Protein AF-A0A3G2G5C5-F1 (afdb_monomer)

Secondary structure (DSSP, 8-state):
-EEEEEE-STT-EEEEEE---SS---GGGGGSPPEEEEE-HHHHHHHHHHHHHHHHHHHHHHHHHHHHHHHHHHHHHHHHHHHHHHHHHHHHHHHHHHHHHHHHHHHHHHHHHTT-HHHHHHHSPPGGG-GGGHHHHHHHHHHHHHHH-TTSS--

Foldseek 3Di:
DDWDKDQDPPQKIKIWAQDDDPLQPDPCLVVDGTDIDMDHPVVCVVCVCVVVVVVNVVSVVVSVVNRVVVVVVVVVVVVVVVVVVVVVVVVVVVVVLVVLQVVLQVQLVVCVVVVNLVSSLVSHDACVSPVVCNVVSVVSNVVSCCSPPVDPPDD

Solvent-accessible surface area (backbone atoms only — not comparable to full-atom values): 8668 Å² total; per-residue (Å²): 105,48,77,48,78,44,83,52,70,94,79,26,34,36,40,36,40,35,82,64,64,87,83,34,83,57,71,69,62,76,70,62,74,59,51,74,46,74,37,43,72,65,59,40,68,77,39,44,66,73,69,44,48,62,61,52,50,53,54,51,51,51,43,53,49,54,33,53,51,51,55,53,51,54,50,51,51,52,52,53,53,50,53,51,52,49,52,54,50,52,52,52,53,48,53,53,50,52,49,53,49,52,55,24,46,51,52,14,52,53,26,45,77,69,69,36,29,65,60,13,45,70,37,43,65,58,38,88,83,36,69,94,48,22,66,63,41,50,54,50,40,53,54,26,41,53,76,69,46,80,70,80,79,82,125

Sequence (155 aa):
MNIAIQKGTDNNWIVSVLLQNNGCADDAKNRIPPLNLRGTAEDLDNRFFENIAQPIQSASYLMVNMDAFMVQLEEAKKHSAMEKQNADKESKAKEEREKKYKDAMKKAEDFEKESKFKDAWSALPKASDYPEFSREILEKQEAYEKEFAPNLFTS

Mean predicted aligned error: 13.18 Å

Structure (mmCIF, N/CA/C/O backbone):
data_AF-A0A3G2G5C5-F1
#
_entry.id   AF-A0A3G2G5C5-F1
#
loop_
_atom_site.group_PDB
_atom_site.id
_atom_site.type_symbol
_atom_site.label_atom_id
_atom_site.label_alt_id
_atom_site.label_comp_id
_atom_site.label_asym_id
_atom_site.label_entity_id
_atom_site.label_seq_id
_atom_site.pdbx_PDB_ins_code
_atom_site.Cartn_x
_atom_site.Cartn_y
_atom_site.Cartn_z
_atom_site.occupancy
_atom_site.B_iso_or_equiv
_atom_site.auth_seq_id
_atom_site.auth_comp_id
_atom_site.auth_asym_id
_atom_site.auth_atom_id
_atom_site.pdbx_PDB_model_num
ATOM 1 N N . MET A 1 1 ? 9.661 -5.748 -26.697 1.00 85.12 1 MET A N 1
ATOM 2 C CA . MET A 1 1 ? 10.663 -4.815 -27.258 1.00 85.12 1 MET A CA 1
ATOM 3 C C . MET A 1 1 ? 10.453 -4.786 -28.752 1.00 85.12 1 MET A C 1
ATOM 5 O O . MET A 1 1 ? 10.399 -5.857 -29.343 1.00 85.12 1 MET A O 1
ATOM 9 N N . ASN A 1 2 ? 10.333 -3.598 -29.334 1.00 90.12 2 ASN A N 1
ATOM 10 C CA . ASN A 1 2 ? 10.126 -3.427 -30.767 1.00 90.12 2 ASN A CA 1
ATOM 11 C C . ASN A 1 2 ? 11.360 -2.766 -31.366 1.00 90.12 2 ASN A C 1
ATOM 13 O O . ASN A 1 2 ? 11.870 -1.799 -30.803 1.00 90.12 2 ASN A O 1
ATOM 17 N N . ILE A 1 3 ? 11.824 -3.287 -32.497 1.00 93.50 3 ILE A N 1
ATOM 18 C CA . ILE A 1 3 ? 12.971 -2.752 -33.225 1.00 93.50 3 ILE A CA 1
ATOM 19 C C . ILE A 1 3 ? 12.495 -2.374 -34.624 1.00 93.50 3 ILE A C 1
ATOM 21 O O . ILE A 1 3 ? 11.876 -3.188 -35.307 1.00 93.50 3 ILE A O 1
ATOM 25 N N . ALA A 1 4 ? 12.780 -1.145 -35.039 1.00 94.44 4 ALA A N 1
ATOM 26 C CA . ALA A 1 4 ? 12.537 -0.655 -36.388 1.00 94.44 4 ALA A CA 1
ATOM 27 C C . ALA A 1 4 ? 13.861 -0.219 -37.017 1.00 94.44 4 ALA A C 1
ATOM 29 O O . ALA A 1 4 ? 14.682 0.422 -36.365 1.00 94.44 4 ALA A O 1
ATOM 30 N N . ILE A 1 5 ? 14.061 -0.567 -38.286 1.00 94.00 5 ILE A N 1
ATOM 31 C CA . ILE A 1 5 ? 15.280 -0.254 -39.032 1.00 94.00 5 ILE A CA 1
ATOM 32 C C . ILE A 1 5 ? 14.889 0.564 -40.256 1.00 94.00 5 ILE A C 1
ATOM 34 O O . ILE A 1 5 ? 13.981 0.190 -40.999 1.00 94.00 5 ILE A O 1
ATOM 38 N N . GLN A 1 6 ? 15.567 1.687 -40.460 1.00 94.06 6 GLN A N 1
ATOM 39 C CA . GLN A 1 6 ? 15.314 2.602 -41.566 1.00 94.06 6 GLN A CA 1
ATOM 40 C C . GLN A 1 6 ? 16.626 2.985 -42.246 1.00 94.06 6 GLN A C 1
ATOM 42 O O . GLN A 1 6 ? 17.644 3.200 -41.588 1.00 94.06 6 GLN A O 1
ATOM 47 N N . LYS A 1 7 ? 16.598 3.095 -43.575 1.00 92.12 7 LYS A N 1
ATOM 48 C CA . LYS A 1 7 ? 17.732 3.612 -44.343 1.00 92.12 7 LYS A CA 1
ATOM 49 C C . LYS A 1 7 ? 17.764 5.138 -44.226 1.00 92.12 7 LYS A C 1
ATOM 51 O O . LYS A 1 7 ? 16.761 5.796 -44.493 1.00 92.12 7 LYS A O 1
ATOM 56 N N . GLY A 1 8 ? 18.901 5.681 -43.807 1.00 83.75 8 GLY A N 1
ATOM 57 C CA . GLY A 1 8 ? 19.168 7.115 -43.730 1.00 83.75 8 GLY A CA 1
ATOM 58 C C . GLY A 1 8 ? 19.815 7.668 -45.004 1.00 83.75 8 GLY A C 1
ATOM 59 O O . GLY A 1 8 ? 19.906 6.990 -46.030 1.00 83.75 8 GLY A O 1
ATOM 60 N N . THR A 1 9 ? 20.276 8.918 -44.935 1.00 84.88 9 THR A N 1
ATOM 61 C CA . THR A 1 9 ? 21.098 9.537 -45.985 1.00 84.88 9 THR A CA 1
ATOM 62 C C . THR A 1 9 ? 22.539 9.022 -45.918 1.00 84.88 9 THR A C 1
ATOM 64 O O . THR A 1 9 ? 22.959 8.459 -44.906 1.00 84.88 9 THR A O 1
ATOM 67 N N . ASP A 1 10 ? 23.295 9.186 -47.005 1.00 81.75 10 ASP A N 1
ATOM 68 C CA . ASP A 1 10 ? 24.747 8.939 -47.037 1.00 81.75 10 ASP A CA 1
ATOM 69 C C . ASP A 1 10 ? 25.165 7.525 -46.599 1.00 81.75 10 ASP A C 1
ATOM 71 O O . ASP A 1 10 ? 26.152 7.329 -45.898 1.00 81.75 10 ASP A O 1
ATOM 75 N N . ASN A 1 11 ? 24.392 6.520 -47.022 1.00 82.06 11 ASN A N 1
ATOM 76 C CA . ASN A 1 11 ? 24.640 5.102 -46.739 1.00 82.06 11 ASN A CA 1
ATOM 77 C C . ASN A 1 11 ? 24.592 4.709 -45.243 1.00 82.06 11 ASN A C 1
ATOM 79 O O . ASN A 1 11 ? 25.032 3.617 -44.883 1.00 82.06 11 ASN A O 1
ATOM 83 N N . ASN A 1 12 ? 24.015 5.559 -44.388 1.00 89.56 12 ASN A N 1
ATOM 84 C CA . ASN A 1 12 ? 23.777 5.263 -42.976 1.00 89.56 12 ASN A CA 1
ATOM 85 C C . ASN A 1 12 ? 22.429 4.577 -42.738 1.00 89.56 12 ASN A C 1
ATOM 87 O O . ASN A 1 12 ? 21.479 4.716 -43.510 1.00 89.56 12 ASN A O 1
ATOM 91 N N . TRP A 1 13 ? 22.332 3.886 -41.610 1.00 93.44 13 TRP A N 1
ATOM 92 C CA . TRP A 1 13 ? 21.118 3.255 -41.106 1.00 93.44 13 TRP A CA 1
ATOM 93 C C . TRP A 1 13 ? 20.716 3.866 -39.769 1.00 93.44 13 TRP A C 1
ATOM 95 O O . TRP A 1 13 ? 21.560 4.327 -39.001 1.00 93.44 13 TRP A O 1
ATOM 105 N N . ILE A 1 14 ? 19.414 3.869 -39.499 1.00 93.50 14 ILE A N 1
ATOM 106 C CA . ILE A 1 14 ? 18.820 4.268 -38.227 1.00 93.50 14 ILE A CA 1
ATOM 107 C C . ILE A 1 14 ? 18.138 3.035 -37.637 1.00 93.50 14 ILE A C 1
ATOM 109 O O . ILE A 1 14 ? 17.280 2.437 -38.288 1.00 93.50 14 ILE A O 1
ATOM 113 N N . VAL A 1 15 ? 18.509 2.665 -36.414 1.00 94.06 15 VAL A N 1
ATOM 114 C CA . VAL A 1 15 ? 17.887 1.570 -35.660 1.00 94.06 15 VAL A CA 1
ATOM 115 C C . VAL A 1 15 ? 17.194 2.155 -34.441 1.00 94.06 15 VAL A C 1
ATOM 117 O O . VAL A 1 15 ? 17.843 2.706 -33.555 1.00 94.06 15 VAL A O 1
ATOM 120 N N . SER A 1 16 ? 15.874 2.038 -34.397 1.00 93.62 16 SER A N 1
ATOM 121 C CA . SER A 1 16 ? 15.027 2.514 -33.308 1.00 93.62 16 SER A CA 1
ATOM 122 C C . SER A 1 16 ? 14.582 1.341 -32.445 1.00 93.62 16 SER A C 1
ATOM 124 O O . SER A 1 16 ? 13.914 0.433 -32.935 1.00 93.62 16 SER A O 1
ATOM 126 N N . VAL A 1 17 ? 14.911 1.367 -31.156 1.00 93.94 17 VAL A N 1
ATOM 127 C CA . VAL A 1 17 ? 14.531 0.348 -30.173 1.00 93.94 17 VAL A CA 1
ATOM 128 C C . VAL A 1 17 ? 13.551 0.951 -29.175 1.00 93.94 17 VAL A C 1
ATOM 130 O O . VAL A 1 17 ? 13.899 1.836 -28.397 1.00 93.94 17 VAL A O 1
ATOM 133 N N . LEU A 1 18 ? 12.314 0.463 -29.183 1.00 91.31 18 LEU A N 1
ATOM 134 C CA . LEU A 1 18 ? 11.273 0.851 -28.239 1.00 91.31 18 LEU A CA 1
ATOM 135 C C . LEU A 1 18 ? 11.046 -0.272 -27.225 1.00 91.31 18 LEU A C 1
ATOM 137 O O . LEU A 1 18 ? 10.622 -1.383 -27.573 1.00 91.31 18 LEU A O 1
ATOM 141 N N . LEU A 1 19 ? 11.300 0.018 -25.952 1.00 88.38 19 LEU A N 1
ATOM 142 C CA . LEU A 1 19 ? 10.955 -0.893 -24.870 1.00 88.38 19 LEU A CA 1
ATOM 143 C C . LEU A 1 19 ? 9.465 -0.753 -24.545 1.00 88.38 19 LEU A C 1
ATOM 145 O O . LEU A 1 19 ? 8.979 0.334 -24.260 1.00 88.38 19 LEU A O 1
ATOM 149 N N . GLN A 1 20 ? 8.749 -1.872 -24.580 1.00 82.44 20 GLN A N 1
ATOM 150 C CA . GLN A 1 20 ? 7.353 -1.955 -24.169 1.00 82.44 20 GLN A CA 1
ATOM 151 C C . GLN A 1 20 ? 7.271 -2.925 -22.998 1.00 82.44 20 GLN A C 1
ATOM 153 O O . GLN A 1 20 ? 7.653 -4.088 -23.145 1.00 82.44 20 GLN A O 1
ATOM 158 N N . ASN A 1 21 ? 6.791 -2.443 -21.853 1.00 79.31 21 ASN A N 1
ATOM 159 C CA . ASN A 1 21 ? 6.480 -3.270 -20.696 1.00 79.31 21 ASN A CA 1
ATOM 160 C C . ASN A 1 21 ? 4.965 -3.239 -20.459 1.00 79.31 21 ASN A C 1
ATOM 162 O O . ASN A 1 21 ? 4.404 -2.227 -20.033 1.00 79.31 21 ASN A O 1
ATOM 166 N N . ASN A 1 22 ? 4.298 -4.354 -20.758 1.00 75.38 22 ASN A N 1
ATOM 167 C CA . ASN A 1 22 ? 2.856 -4.499 -20.549 1.00 75.38 22 ASN A CA 1
ATOM 168 C C . ASN A 1 22 ? 2.497 -4.772 -19.081 1.00 75.38 22 ASN A C 1
ATOM 170 O O . ASN A 1 22 ? 1.334 -4.634 -18.728 1.00 75.38 22 ASN A O 1
ATOM 174 N N . GLY A 1 23 ? 3.478 -5.134 -18.248 1.00 70.88 23 GLY A N 1
ATOM 175 C CA . GLY A 1 23 ? 3.296 -5.353 -16.814 1.00 70.88 23 GLY A CA 1
ATOM 176 C C . GLY A 1 23 ? 3.271 -4.066 -15.993 1.00 70.88 23 GLY A C 1
ATOM 177 O O . GLY A 1 23 ? 2.674 -4.064 -14.935 1.00 70.88 23 GLY A O 1
ATOM 178 N N . CYS A 1 24 ? 3.855 -2.968 -16.487 1.00 79.00 24 CYS A N 1
ATOM 179 C CA . CYS A 1 24 ? 3.739 -1.664 -15.837 1.00 79.00 24 CYS A CA 1
ATOM 180 C C . CYS A 1 24 ? 2.384 -1.038 -16.182 1.00 79.00 24 CYS A C 1
ATOM 182 O O . CYS A 1 24 ? 2.140 -0.724 -17.351 1.00 79.00 24 CYS A O 1
ATOM 184 N N . ALA A 1 25 ? 1.506 -0.854 -15.199 1.00 75.94 25 ALA A N 1
ATOM 185 C CA . ALA A 1 25 ? 0.191 -0.243 -15.424 1.00 75.94 25 ALA A CA 1
ATOM 186 C C . ALA A 1 25 ? 0.241 1.289 -15.615 1.00 75.94 25 ALA A C 1
ATOM 188 O O . ALA A 1 25 ? -0.763 1.891 -15.984 1.00 75.94 25 ALA A O 1
ATOM 189 N N . ASP A 1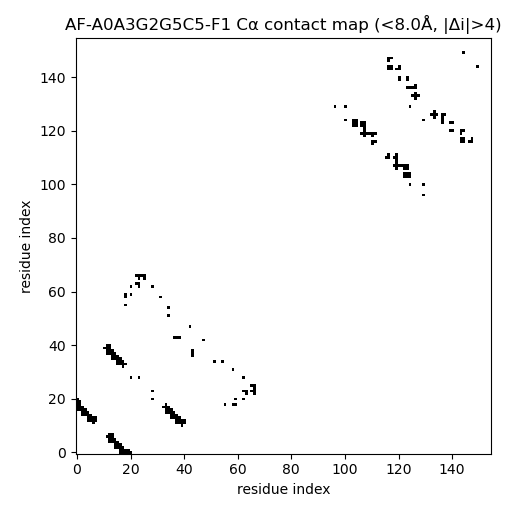 26 ? 1.396 1.920 -15.381 1.00 79.94 26 ASP A N 1
ATOM 190 C CA . ASP A 1 26 ? 1.556 3.375 -15.441 1.00 79.94 26 ASP A CA 1
ATOM 191 C C . ASP A 1 26 ? 1.732 3.887 -16.884 1.00 79.94 26 ASP A C 1
ATOM 193 O O . ASP A 1 26 ? 2.682 3.527 -17.587 1.00 79.94 26 ASP A O 1
ATOM 197 N N . ASP A 1 27 ? 0.843 4.785 -17.315 1.00 83.94 27 ASP A N 1
ATOM 198 C CA . ASP A 1 27 ? 0.867 5.421 -18.637 1.00 83.94 27 ASP A CA 1
ATOM 199 C C . ASP A 1 27 ? 2.090 6.317 -18.874 1.00 83.94 27 ASP A C 1
ATOM 201 O O . ASP A 1 27 ? 2.439 6.600 -20.026 1.00 83.94 27 ASP A O 1
ATOM 205 N N . ALA A 1 28 ? 2.796 6.739 -17.822 1.00 83.12 28 ALA A N 1
ATOM 206 C CA . ALA A 1 28 ? 4.056 7.464 -17.942 1.00 83.12 28 ALA A CA 1
ATOM 207 C C . ALA A 1 28 ? 5.126 6.647 -18.683 1.00 83.12 28 ALA A C 1
ATOM 209 O O . ALA A 1 28 ? 6.002 7.242 -19.316 1.00 83.12 28 ALA A O 1
ATOM 210 N N . LYS A 1 29 ? 5.013 5.308 -18.717 1.00 81.50 29 LYS A N 1
ATOM 211 C CA . LYS A 1 29 ? 5.871 4.441 -19.544 1.00 81.50 29 LYS A CA 1
ATOM 212 C C . LYS A 1 29 ? 5.843 4.828 -21.026 1.00 81.50 29 LYS A C 1
ATOM 214 O O . LYS A 1 29 ? 6.851 4.687 -21.712 1.00 81.50 29 LYS A O 1
ATOM 219 N N . ASN A 1 30 ? 4.724 5.380 -21.507 1.00 85.44 30 ASN A N 1
ATOM 220 C CA . ASN A 1 30 ? 4.551 5.814 -22.896 1.00 85.44 30 ASN A CA 1
ATOM 221 C C . ASN A 1 30 ? 5.325 7.104 -23.218 1.00 85.44 30 ASN A C 1
ATOM 223 O O . ASN A 1 30 ? 5.439 7.477 -24.383 1.00 85.44 30 ASN A O 1
ATOM 227 N N . ARG A 1 31 ? 5.861 7.797 -22.202 1.00 87.56 31 ARG A N 1
ATOM 228 C CA . ARG A 1 31 ? 6.723 8.975 -22.379 1.00 87.56 31 ARG A CA 1
ATOM 229 C C . ARG A 1 31 ? 8.193 8.612 -22.573 1.00 87.56 31 ARG A C 1
ATOM 231 O O . ARG A 1 31 ? 8.973 9.494 -22.921 1.00 87.56 31 ARG A O 1
ATOM 238 N N . ILE A 1 32 ? 8.579 7.356 -22.339 1.00 86.62 32 ILE A N 1
ATOM 239 C CA . ILE A 1 32 ? 9.953 6.899 -22.550 1.00 86.62 32 ILE A CA 1
ATOM 240 C C . ILE A 1 32 ? 10.192 6.826 -24.066 1.00 86.62 32 ILE A C 1
ATOM 242 O O . ILE A 1 32 ? 9.540 6.028 -24.745 1.00 86.62 32 ILE A O 1
ATOM 246 N N . PRO A 1 33 ? 11.082 7.666 -24.624 1.00 88.69 33 PRO A N 1
ATOM 247 C CA . PRO A 1 33 ? 11.307 7.697 -26.059 1.00 88.69 33 PRO A CA 1
ATOM 248 C C . PRO A 1 33 ? 12.043 6.431 -26.527 1.00 88.69 33 PRO A C 1
ATOM 250 O O . PRO A 1 33 ? 12.776 5.814 -25.749 1.00 88.69 33 PRO A O 1
ATOM 253 N N . PRO A 1 34 ? 11.904 6.052 -27.808 1.00 91.50 34 PRO A N 1
ATOM 254 C CA . PRO A 1 34 ? 12.711 4.986 -28.383 1.00 91.50 34 PRO A CA 1
ATOM 255 C C . PRO A 1 34 ? 14.195 5.376 -28.409 1.00 91.50 34 PRO A C 1
ATOM 257 O O . PRO A 1 34 ? 14.552 6.520 -28.705 1.00 91.50 34 PRO A O 1
ATOM 260 N N . LEU A 1 35 ? 15.066 4.402 -28.156 1.00 94.00 35 LEU A N 1
ATOM 261 C CA . LEU A 1 35 ? 16.507 4.546 -28.323 1.00 94.00 35 LEU A CA 1
ATOM 262 C C . LEU A 1 35 ? 16.843 4.481 -29.813 1.00 94.00 35 LEU A C 1
ATOM 264 O O . LEU A 1 35 ? 16.599 3.465 -30.456 1.00 94.00 35 LEU A O 1
ATOM 268 N N . ASN A 1 36 ? 17.421 5.550 -30.355 1.00 93.62 36 ASN A N 1
ATOM 269 C CA . ASN A 1 36 ? 17.803 5.620 -31.762 1.00 93.62 36 ASN A CA 1
ATOM 270 C C . ASN A 1 36 ? 19.321 5.523 -31.908 1.00 93.62 36 ASN A C 1
ATOM 272 O O . ASN A 1 36 ? 20.047 6.387 -31.420 1.00 93.62 36 ASN A O 1
ATOM 276 N N . LEU A 1 37 ? 19.786 4.508 -32.627 1.00 93.25 37 LEU A N 1
ATOM 277 C CA . LEU A 1 37 ? 21.177 4.331 -33.026 1.00 93.25 37 LEU A CA 1
ATOM 278 C C . LEU A 1 37 ? 21.336 4.690 -34.501 1.00 93.25 37 LEU A C 1
ATOM 280 O O . LEU A 1 37 ? 20.418 4.486 -35.297 1.00 93.25 37 LEU A O 1
ATOM 284 N N . ARG A 1 38 ? 22.497 5.233 -34.870 1.00 93.31 38 ARG A N 1
ATOM 285 C CA . ARG A 1 38 ? 22.830 5.572 -36.257 1.00 93.31 38 ARG A CA 1
ATOM 286 C C . ARG A 1 38 ? 24.247 5.131 -36.580 1.00 93.31 38 ARG A C 1
ATOM 288 O O . ARG A 1 38 ? 25.130 5.308 -35.747 1.00 93.31 38 ARG A O 1
ATOM 295 N N . GLY A 1 39 ? 24.459 4.610 -37.780 1.00 92.38 39 GLY A N 1
ATOM 296 C CA . GLY A 1 39 ? 25.788 4.224 -38.246 1.00 92.38 39 GLY A CA 1
ATOM 297 C C . GLY A 1 39 ? 25.751 3.443 -39.549 1.00 92.38 39 GLY A C 1
ATOM 298 O O . GLY A 1 39 ? 24.684 3.252 -40.145 1.00 92.38 39 GLY A O 1
ATOM 299 N N . THR A 1 40 ? 26.919 2.973 -39.976 1.00 93.12 40 THR A N 1
ATOM 300 C CA . THR A 1 40 ? 27.006 1.986 -41.052 1.00 93.12 40 THR A CA 1
ATOM 301 C C . THR A 1 40 ? 26.407 0.655 -40.587 1.00 93.12 40 THR A C 1
ATOM 303 O O . THR A 1 40 ? 26.228 0.420 -39.391 1.00 93.12 40 THR A O 1
ATOM 306 N N . ALA A 1 41 ? 26.084 -0.231 -41.530 1.00 91.12 41 ALA A N 1
ATOM 307 C CA . ALA A 1 41 ? 25.593 -1.564 -41.180 1.00 91.12 41 ALA A CA 1
ATOM 308 C C . ALA A 1 41 ? 26.604 -2.336 -40.309 1.00 91.12 41 ALA A C 1
ATOM 310 O O . ALA A 1 41 ? 26.199 -2.994 -39.359 1.00 91.12 41 ALA A O 1
ATOM 311 N N . GLU A 1 42 ? 27.901 -2.195 -40.595 1.00 93.12 42 GLU A N 1
ATOM 312 C CA . GLU A 1 42 ? 28.988 -2.851 -39.860 1.00 93.12 42 GLU A CA 1
ATOM 313 C C . GLU A 1 42 ? 29.145 -2.300 -38.435 1.00 93.12 42 GLU A C 1
ATOM 315 O O . GLU A 1 42 ? 29.243 -3.070 -37.481 1.00 93.12 42 GLU A O 1
ATOM 320 N N . ASP A 1 43 ? 29.108 -0.974 -38.258 1.00 92.31 43 ASP A N 1
ATOM 321 C CA . ASP A 1 43 ? 29.203 -0.361 -36.924 1.00 92.31 43 ASP A CA 1
ATOM 322 C C . ASP A 1 43 ? 28.033 -0.761 -36.028 1.00 92.31 43 ASP A C 1
ATOM 324 O O . ASP A 1 43 ? 28.205 -1.022 -34.833 1.00 92.31 43 ASP A O 1
ATOM 328 N N . LEU A 1 44 ? 26.832 -0.779 -36.611 1.00 93.44 44 LEU A N 1
ATOM 329 C CA . LEU A 1 44 ? 25.626 -1.168 -35.904 1.00 93.44 44 LEU A CA 1
ATOM 330 C C . LEU A 1 44 ? 25.695 -2.640 -35.522 1.00 93.44 44 LEU A C 1
ATOM 332 O O . LEU A 1 44 ? 25.503 -2.928 -34.351 1.00 93.44 44 LEU A O 1
ATOM 336 N N . ASP A 1 45 ? 26.024 -3.544 -36.443 1.00 92.88 45 ASP A N 1
ATOM 337 C CA . ASP A 1 45 ? 26.109 -4.982 -36.154 1.00 92.88 45 ASP A CA 1
ATOM 338 C C . ASP A 1 45 ? 27.105 -5.285 -35.023 1.00 92.88 45 ASP A C 1
ATOM 340 O O . ASP A 1 45 ? 26.762 -5.938 -34.037 1.00 92.88 45 ASP A O 1
ATOM 344 N N . ASN A 1 46 ? 28.300 -4.692 -35.093 1.00 94.19 46 ASN A N 1
ATOM 345 C CA . ASN A 1 46 ? 29.366 -4.932 -34.122 1.00 94.19 46 ASN A CA 1
ATOM 346 C C . ASN A 1 46 ? 29.060 -4.392 -32.719 1.00 94.19 46 ASN A C 1
ATOM 348 O O . ASN A 1 46 ? 29.526 -4.956 -31.732 1.00 94.19 46 ASN A O 1
ATOM 352 N N . ARG A 1 47 ? 28.321 -3.281 -32.608 1.00 91.69 47 ARG A N 1
ATOM 353 C CA . ARG A 1 47 ? 28.140 -2.561 -31.330 1.00 91.69 47 ARG A CA 1
ATOM 354 C C . ARG A 1 47 ? 26.698 -2.503 -30.846 1.00 91.69 47 ARG A C 1
ATOM 356 O O . ARG A 1 47 ? 26.431 -1.879 -29.819 1.00 91.69 47 ARG A O 1
ATOM 363 N N . PHE A 1 48 ? 25.750 -3.110 -31.562 1.00 92.75 48 PHE A N 1
ATOM 364 C CA . PHE A 1 48 ? 24.320 -2.984 -31.272 1.00 92.75 48 PHE A CA 1
ATOM 365 C C . PHE A 1 48 ? 24.007 -3.339 -29.818 1.00 92.75 48 PHE A C 1
ATOM 367 O O . PHE A 1 48 ? 23.493 -2.502 -29.077 1.00 92.75 48 PHE A O 1
ATOM 374 N N . PHE A 1 49 ? 24.359 -4.554 -29.391 1.00 93.31 49 PHE A N 1
ATOM 375 C CA . PHE A 1 49 ? 24.024 -5.048 -28.056 1.00 93.31 49 PHE A CA 1
ATOM 376 C C . PHE A 1 49 ? 24.704 -4.252 -26.942 1.00 93.31 49 PHE A C 1
ATOM 378 O O . PHE A 1 49 ? 24.060 -3.946 -25.941 1.00 93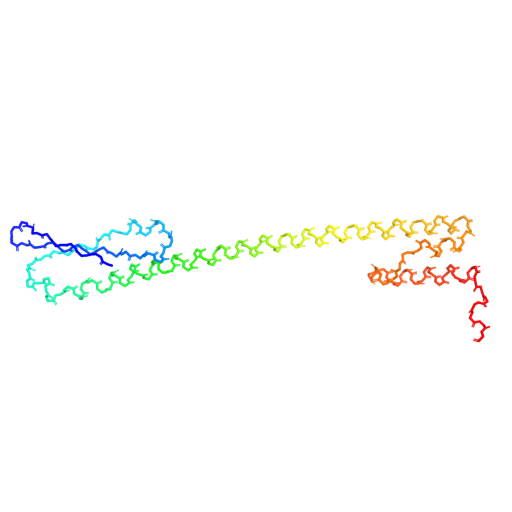.31 49 PHE A O 1
ATOM 385 N N . GLU A 1 50 ? 25.959 -3.852 -27.141 1.00 93.44 50 GLU A N 1
ATOM 386 C CA . GLU A 1 50 ? 26.698 -3.008 -26.197 1.00 93.44 50 GLU A CA 1
ATOM 387 C C . GLU A 1 50 ? 26.007 -1.651 -26.005 1.00 93.44 50 GLU A C 1
ATOM 389 O O . GLU A 1 50 ? 25.809 -1.199 -24.876 1.00 93.44 50 GLU A O 1
ATOM 394 N N . ASN A 1 51 ? 25.562 -1.038 -27.105 1.00 91.69 51 ASN A N 1
ATOM 395 C CA . ASN A 1 51 ? 24.919 0.273 -27.095 1.00 91.69 51 ASN A CA 1
ATOM 396 C C . ASN A 1 51 ? 23.494 0.249 -26.527 1.00 91.69 51 ASN A C 1
ATOM 398 O O . ASN A 1 51 ? 23.051 1.254 -25.970 1.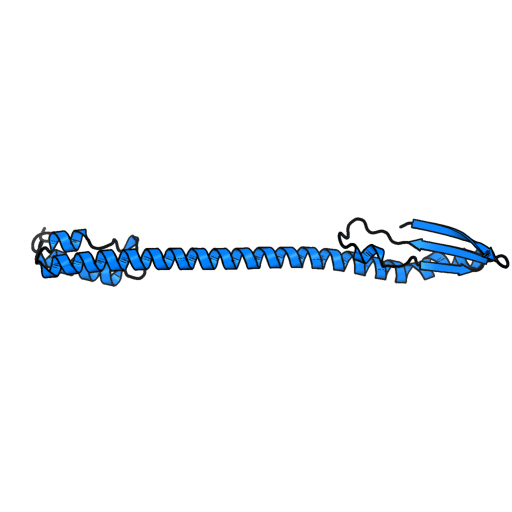00 91.69 51 ASN A O 1
ATOM 402 N N . ILE A 1 52 ? 22.757 -0.863 -26.658 1.00 93.62 52 ILE A N 1
ATOM 403 C CA . ILE A 1 52 ? 21.382 -0.953 -26.138 1.00 93.62 52 ILE A CA 1
ATOM 404 C C . ILE A 1 52 ? 21.300 -1.508 -24.715 1.00 93.62 52 ILE A C 1
ATOM 406 O O . ILE A 1 52 ? 20.328 -1.207 -24.024 1.00 93.62 52 ILE A O 1
ATOM 410 N N . ALA A 1 53 ? 22.280 -2.292 -24.253 1.00 92.62 53 ALA A N 1
ATOM 411 C CA . ALA A 1 53 ? 22.182 -3.033 -22.993 1.00 92.62 53 ALA A CA 1
ATOM 412 C C . ALA A 1 53 ? 21.885 -2.123 -21.792 1.00 92.62 53 ALA A C 1
ATOM 414 O O . ALA A 1 53 ? 20.880 -2.310 -21.105 1.00 92.62 53 ALA A O 1
ATOM 415 N N . GLN A 1 54 ? 22.718 -1.104 -21.569 1.00 93.25 54 GLN A N 1
ATOM 416 C CA . GLN A 1 54 ? 22.576 -0.190 -20.431 1.00 93.25 54 GLN A CA 1
ATOM 417 C C . GLN A 1 54 ? 21.293 0.664 -20.491 1.00 93.25 54 GLN A C 1
ATOM 419 O O . GLN A 1 54 ? 20.538 0.679 -19.511 1.00 93.25 54 GLN A O 1
ATOM 424 N N . PRO A 1 55 ? 20.978 1.334 -21.619 1.00 91.12 55 PRO A N 1
ATOM 425 C CA . PRO A 1 55 ? 19.749 2.118 -21.731 1.00 91.12 55 PRO A CA 1
ATOM 426 C C . PRO A 1 55 ? 18.472 1.281 -21.579 1.00 91.12 55 PRO A C 1
ATOM 428 O O . PRO A 1 55 ? 17.541 1.701 -20.890 1.00 91.12 55 PRO A O 1
ATOM 431 N N . ILE A 1 56 ? 18.425 0.085 -22.177 1.00 91.31 56 ILE A N 1
ATOM 432 C CA . ILE A 1 56 ? 17.259 -0.803 -22.081 1.00 91.31 56 ILE A CA 1
ATOM 433 C C . ILE A 1 56 ? 17.113 -1.356 -20.663 1.00 91.31 56 ILE A C 1
ATOM 435 O O . ILE A 1 56 ? 15.999 -1.378 -20.137 1.00 91.31 56 ILE A O 1
ATOM 439 N N . GLN A 1 57 ? 18.213 -1.737 -20.010 1.00 91.06 57 GLN A N 1
ATOM 440 C CA . GLN A 1 57 ? 18.193 -2.162 -18.610 1.00 91.06 57 GLN A CA 1
ATOM 441 C C . GLN A 1 57 ? 17.672 -1.048 -17.695 1.00 91.06 57 GLN A C 1
ATOM 443 O O . GLN A 1 57 ? 16.804 -1.299 -16.859 1.00 91.06 57 GLN A O 1
ATOM 448 N N . SER A 1 58 ? 18.145 0.186 -17.885 1.00 90.50 58 SER A N 1
ATOM 449 C CA . SER A 1 58 ? 17.707 1.350 -17.106 1.00 90.50 58 SER A CA 1
ATOM 450 C C . SER A 1 58 ? 16.215 1.638 -17.291 1.00 90.50 58 SER A C 1
ATOM 452 O O . SER A 1 58 ? 15.489 1.812 -16.311 1.00 90.50 58 SER A O 1
ATOM 454 N N . ALA A 1 59 ? 15.728 1.622 -18.537 1.00 89.44 59 ALA A N 1
ATOM 455 C CA . ALA A 1 59 ? 14.309 1.803 -18.834 1.00 89.44 59 ALA A CA 1
ATOM 456 C C . ALA A 1 59 ? 13.447 0.672 -18.243 1.00 89.44 59 ALA A C 1
ATOM 458 O O . ALA A 1 59 ? 12.387 0.935 -17.676 1.00 89.44 59 ALA A O 1
ATOM 459 N N . SER A 1 60 ? 13.915 -0.578 -18.318 1.00 88.81 60 SER A N 1
ATOM 460 C CA . SER A 1 60 ? 13.225 -1.729 -17.727 1.00 88.81 60 SER A CA 1
ATO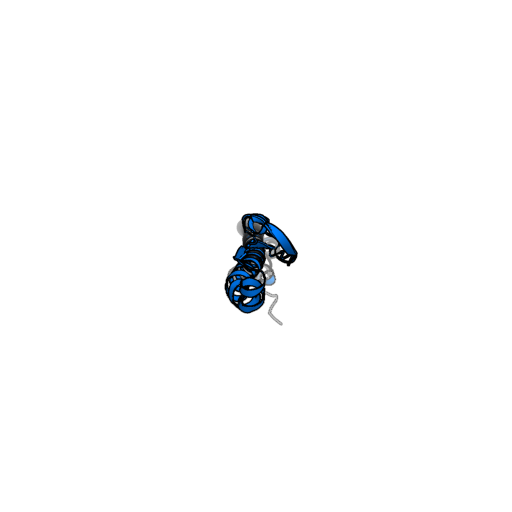M 461 C C . SER A 1 60 ? 13.136 -1.618 -16.207 1.00 88.81 60 SER A C 1
ATOM 463 O O . SER A 1 60 ? 12.071 -1.856 -15.641 1.00 88.81 60 SER A O 1
ATOM 465 N N . TYR A 1 61 ? 14.233 -1.242 -15.547 1.00 89.12 61 TYR A N 1
ATOM 466 C CA . TYR A 1 61 ? 14.280 -1.065 -14.096 1.00 89.12 61 TYR A CA 1
ATOM 467 C C . TYR A 1 61 ? 13.311 0.024 -13.632 1.00 89.12 61 TYR A C 1
ATOM 469 O O . TYR A 1 61 ? 12.551 -0.183 -12.688 1.00 89.12 61 TYR A O 1
ATOM 477 N N . LEU A 1 62 ? 13.275 1.155 -14.343 1.00 87.88 62 LEU A N 1
ATOM 478 C CA . LEU A 1 62 ? 12.327 2.230 -14.067 1.00 87.88 62 LEU A CA 1
ATOM 479 C C . LEU A 1 62 ? 10.873 1.740 -14.151 1.00 87.88 62 LEU A C 1
ATOM 481 O O . LEU A 1 62 ? 10.116 1.937 -13.206 1.00 87.88 62 LEU A O 1
ATOM 485 N N . MET A 1 63 ? 10.495 1.061 -15.240 1.00 86.12 63 MET A N 1
ATOM 486 C CA . MET A 1 63 ? 9.123 0.570 -15.434 1.00 86.12 63 MET A CA 1
ATOM 487 C C . MET A 1 63 ? 8.694 -0.432 -14.349 1.00 86.12 63 MET A C 1
ATOM 489 O O . MET A 1 63 ? 7.555 -0.381 -13.891 1.00 86.12 63 MET A O 1
ATOM 493 N N . VAL A 1 64 ? 9.592 -1.328 -13.924 1.00 87.25 64 VAL A N 1
ATOM 494 C CA . VAL A 1 64 ? 9.312 -2.303 -12.852 1.00 87.25 64 VAL A CA 1
ATOM 495 C C . VAL A 1 64 ? 9.146 -1.608 -11.500 1.00 87.25 64 VAL A C 1
ATOM 497 O O . VAL A 1 64 ? 8.213 -1.916 -10.764 1.00 87.25 64 VAL A O 1
ATOM 500 N N . ASN A 1 65 ? 10.007 -0.642 -11.183 1.00 86.56 65 ASN A N 1
ATOM 501 C CA . ASN A 1 65 ? 9.914 0.086 -9.919 1.00 86.56 65 ASN A CA 1
ATOM 502 C C . ASN A 1 65 ? 8.663 0.954 -9.833 1.00 86.56 65 ASN A C 1
ATOM 504 O O . ASN A 1 65 ? 8.065 1.042 -8.765 1.00 86.56 65 ASN A O 1
ATOM 508 N N . MET A 1 66 ? 8.268 1.593 -10.937 1.00 82.50 66 MET A N 1
ATOM 509 C CA . MET A 1 66 ? 7.039 2.386 -10.986 1.00 82.50 66 MET A CA 1
ATOM 510 C C . MET A 1 66 ? 5.813 1.519 -10.702 1.00 82.50 66 MET A C 1
ATOM 512 O O . MET A 1 66 ? 4.964 1.907 -9.905 1.00 82.50 66 MET A O 1
ATOM 516 N N . ASP A 1 67 ? 5.757 0.322 -11.286 1.00 83.62 67 ASP A N 1
ATOM 517 C CA . ASP A 1 67 ? 4.668 -0.621 -11.040 1.00 83.62 67 ASP A CA 1
ATOM 518 C C . ASP A 1 67 ? 4.627 -1.085 -9.575 1.00 83.62 67 ASP A C 1
ATOM 520 O O . ASP A 1 67 ? 3.613 -0.924 -8.893 1.00 83.62 67 ASP A O 1
ATOM 524 N N . ALA A 1 68 ? 5.765 -1.551 -9.050 1.00 84.75 68 ALA A N 1
ATOM 525 C CA . ALA A 1 68 ? 5.878 -2.006 -7.666 1.00 84.75 68 ALA A CA 1
ATOM 526 C C . ALA A 1 68 ? 5.518 -0.904 -6.655 1.00 84.75 68 ALA A C 1
ATOM 528 O O . ALA A 1 68 ? 4.789 -1.157 -5.693 1.00 84.75 68 ALA A O 1
ATOM 529 N N . PHE A 1 69 ? 5.984 0.327 -6.885 1.00 83.88 69 PHE A N 1
ATOM 530 C CA . PHE A 1 69 ? 5.666 1.471 -6.033 1.00 83.88 69 PHE A CA 1
ATOM 531 C C . PHE A 1 69 ? 4.167 1.783 -6.033 1.00 83.88 69 PHE A C 1
ATOM 533 O O . PHE A 1 69 ? 3.589 2.008 -4.971 1.00 83.88 69 PHE A O 1
ATOM 540 N N . MET A 1 70 ? 3.519 1.769 -7.200 1.00 81.62 70 MET A N 1
ATOM 541 C CA . MET A 1 70 ? 2.083 2.043 -7.307 1.00 81.62 70 MET A CA 1
ATOM 542 C C . MET A 1 70 ? 1.240 0.965 -6.619 1.00 81.62 70 MET A C 1
ATOM 544 O O . MET A 1 70 ? 0.290 1.303 -5.912 1.00 81.62 70 MET A O 1
ATOM 548 N N . VAL A 1 71 ? 1.613 -0.313 -6.750 1.00 85.88 71 VAL A N 1
ATOM 549 C CA . VAL A 1 71 ? 0.961 -1.418 -6.024 1.00 85.88 71 VAL A CA 1
ATOM 550 C C . VAL A 1 71 ? 1.053 -1.202 -4.513 1.00 85.88 71 VAL A C 1
ATOM 552 O O . VAL A 1 71 ? 0.029 -1.190 -3.828 1.00 85.88 71 VAL A O 1
ATOM 555 N N . GLN A 1 72 ? 2.257 -0.948 -3.996 1.00 85.44 72 GLN A N 1
ATOM 556 C CA . GLN A 1 72 ? 2.476 -0.716 -2.564 1.00 85.44 72 GLN A CA 1
ATOM 557 C C . GLN A 1 72 ? 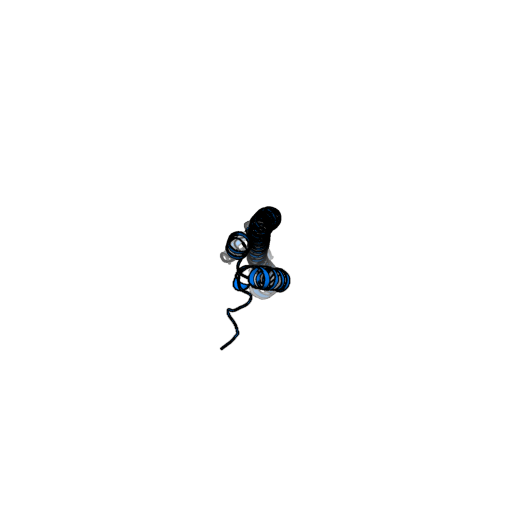1.752 0.538 -2.056 1.00 85.44 72 GLN A C 1
ATOM 559 O O . GLN A 1 72 ? 1.228 0.552 -0.941 1.00 85.44 72 GLN A O 1
ATOM 564 N N . LEU A 1 73 ? 1.681 1.593 -2.869 1.00 85.25 73 LEU A N 1
ATOM 565 C CA . LEU A 1 73 ? 0.958 2.816 -2.530 1.00 85.25 73 LEU A CA 1
ATOM 566 C C . LEU A 1 73 ? -0.550 2.559 -2.381 1.00 85.25 73 LEU A C 1
ATOM 568 O O . LEU A 1 73 ? -1.171 3.067 -1.446 1.00 85.25 73 LEU A O 1
ATOM 572 N N . GLU A 1 74 ? -1.145 1.770 -3.275 1.00 84.69 74 GLU A N 1
ATOM 573 C CA . GLU A 1 74 ? -2.560 1.395 -3.187 1.00 84.69 74 GLU A CA 1
ATOM 574 C C . GLU A 1 74 ? -2.848 0.483 -1.987 1.00 84.69 74 GLU A C 1
ATOM 576 O O . GLU A 1 74 ? -3.862 0.659 -1.306 1.00 84.69 74 GLU A O 1
ATOM 581 N N . GLU A 1 75 ? -1.949 -0.446 -1.659 1.00 87.31 75 GLU A N 1
ATOM 582 C CA . GLU A 1 75 ? -2.044 -1.253 -0.434 1.00 87.31 75 GLU A CA 1
ATOM 583 C C . GLU A 1 75 ? -1.983 -0.383 0.827 1.00 87.31 75 GLU A C 1
ATOM 585 O O . GLU A 1 75 ? -2.845 -0.498 1.703 1.00 87.31 75 GLU A O 1
ATOM 590 N N . ALA A 1 76 ? -1.037 0.556 0.899 1.00 85.06 76 ALA A N 1
ATOM 591 C CA . ALA A 1 76 ? -0.913 1.480 2.025 1.00 85.06 76 ALA A CA 1
ATOM 592 C C . ALA A 1 76 ? -2.175 2.344 2.211 1.00 85.06 76 ALA A C 1
ATOM 594 O O . ALA A 1 76 ? -2.641 2.538 3.339 1.00 85.06 76 ALA A O 1
ATOM 595 N N . LYS A 1 77 ? -2.783 2.822 1.115 1.00 80.75 77 LYS A N 1
ATOM 596 C CA . LYS A 1 77 ? -4.063 3.553 1.160 1.00 80.75 77 LYS A CA 1
ATOM 597 C C . LYS A 1 77 ? -5.200 2.684 1.701 1.00 80.75 77 LYS A C 1
ATOM 599 O O . LYS A 1 77 ? -5.970 3.163 2.536 1.00 80.75 77 LYS A O 1
ATOM 604 N N . LYS A 1 78 ? -5.299 1.421 1.267 1.00 85.31 78 LYS A N 1
ATOM 605 C CA . LYS A 1 78 ? -6.312 0.469 1.762 1.00 85.31 78 LYS A CA 1
ATOM 606 C C . LYS A 1 78 ? -6.167 0.226 3.261 1.00 85.31 78 LYS A C 1
ATOM 608 O O . LYS A 1 78 ? -7.157 0.335 3.982 1.00 85.31 78 LYS A O 1
ATOM 613 N N . HIS A 1 79 ? -4.948 -0.030 3.734 1.00 81.75 79 HIS A N 1
ATOM 614 C CA . HIS A 1 79 ? -4.678 -0.193 5.162 1.00 81.75 79 HIS A CA 1
ATOM 615 C C . HIS A 1 79 ? -5.049 1.064 5.956 1.00 81.75 79 HIS A C 1
ATOM 617 O O . HIS A 1 79 ? -5.767 0.967 6.944 1.00 81.75 79 HIS A O 1
ATOM 623 N N . SER A 1 80 ? -4.662 2.257 5.492 1.00 74.69 80 SER A N 1
ATOM 624 C CA . SER A 1 80 ? -5.019 3.511 6.171 1.00 74.69 80 SER A CA 1
ATOM 625 C C . SER A 1 80 ? -6.535 3.731 6.268 1.00 74.69 80 SER A C 1
ATOM 627 O O . SER A 1 80 ? -7.033 4.163 7.309 1.00 74.69 80 SER A O 1
ATOM 629 N N . ALA A 1 81 ? -7.286 3.418 5.207 1.00 81.69 81 ALA A N 1
ATOM 630 C CA . ALA A 1 81 ? -8.744 3.516 5.216 1.00 81.69 81 ALA A CA 1
ATOM 631 C C . ALA A 1 81 ? -9.388 2.506 6.181 1.00 81.69 81 ALA A C 1
ATOM 633 O O . ALA A 1 81 ? -10.329 2.856 6.895 1.00 81.69 81 ALA A O 1
ATOM 634 N N . MET A 1 82 ? -8.863 1.279 6.233 1.00 79.88 82 MET A N 1
ATOM 635 C CA . MET A 1 82 ? -9.342 0.23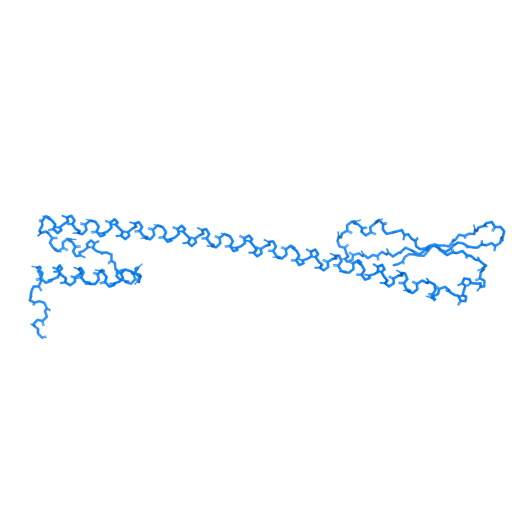1 7.135 1.00 79.88 82 MET A CA 1
ATOM 636 C C . MET A 1 82 ? -9.087 0.583 8.605 1.00 79.88 82 MET A C 1
ATOM 638 O O . MET A 1 82 ? -10.007 0.485 9.413 1.00 79.88 82 MET A O 1
ATOM 642 N N . GLU A 1 83 ? -7.891 1.071 8.940 1.00 78.38 83 GLU A N 1
ATOM 643 C CA . GLU A 1 83 ? -7.555 1.503 10.303 1.00 78.38 83 GLU A CA 1
ATOM 644 C C . GLU A 1 83 ? -8.440 2.665 10.768 1.00 78.38 83 GLU A C 1
ATOM 646 O O . GLU A 1 83 ? -8.969 2.631 11.878 1.00 78.38 83 GLU A O 1
ATOM 651 N N . LYS A 1 84 ? -8.701 3.657 9.903 1.00 75.06 84 LYS A N 1
ATOM 652 C CA . LYS A 1 84 ? -9.654 4.738 10.215 1.00 75.06 84 LYS A CA 1
ATOM 653 C C . LYS A 1 84 ? -11.062 4.206 10.471 1.00 75.06 84 LYS A C 1
ATOM 655 O O . LYS A 1 84 ? -11.700 4.602 11.440 1.00 75.06 84 LYS A O 1
ATOM 660 N N . GLN A 1 85 ? -11.543 3.287 9.633 1.00 72.94 85 GLN A N 1
ATOM 661 C CA . GLN A 1 85 ? -12.872 2.706 9.809 1.00 72.94 85 GLN A CA 1
ATOM 662 C C . GLN A 1 85 ? -12.972 1.867 11.093 1.00 72.94 85 GLN A C 1
ATOM 664 O O . GLN A 1 85 ? -14.018 1.876 11.745 1.00 72.94 85 GLN A O 1
ATOM 669 N N . ASN A 1 86 ? -11.915 1.139 11.452 1.00 75.38 86 ASN A N 1
ATOM 670 C CA . ASN A 1 86 ? -11.860 0.358 12.684 1.00 75.38 86 ASN A CA 1
ATOM 671 C C . ASN A 1 86 ? -11.859 1.272 13.913 1.00 75.38 86 ASN A C 1
ATOM 673 O O . ASN A 1 86 ? -12.682 1.065 14.802 1.00 75.38 86 ASN A O 1
ATOM 677 N N . ALA A 1 87 ? -11.041 2.329 13.911 1.00 72.75 87 ALA A N 1
ATOM 678 C CA . ALA A 1 87 ? -11.013 3.322 14.983 1.00 72.75 87 ALA A CA 1
ATOM 679 C C . ALA A 1 87 ? -12.377 4.014 15.173 1.00 72.75 87 ALA A C 1
ATOM 681 O O . ALA A 1 87 ? -12.863 4.127 16.298 1.00 72.75 87 ALA A O 1
ATOM 682 N N . ASP A 1 88 ? -13.047 4.400 14.081 1.00 72.62 88 ASP A N 1
ATOM 683 C CA . ASP A 1 88 ? -14.379 5.017 14.142 1.00 72.62 88 ASP A CA 1
ATOM 684 C C . ASP A 1 88 ? -15.444 4.053 14.690 1.00 72.62 88 ASP A C 1
ATOM 686 O O . ASP A 1 88 ? -16.332 4.458 15.448 1.00 72.62 88 ASP A O 1
ATOM 690 N N . LYS A 1 89 ? -15.385 2.770 14.310 1.00 75.19 89 LYS A N 1
ATOM 691 C CA . LYS A 1 89 ? -16.305 1.738 14.816 1.00 75.19 89 LYS A CA 1
ATOM 692 C C . LYS A 1 89 ? -16.074 1.460 16.297 1.00 75.19 89 LYS A C 1
ATOM 694 O O . LYS A 1 89 ? -17.044 1.366 17.045 1.00 75.19 89 LYS A O 1
ATOM 699 N N . GLU A 1 90 ? -14.818 1.345 16.714 1.00 74.19 90 GLU A N 1
ATOM 700 C CA . GLU A 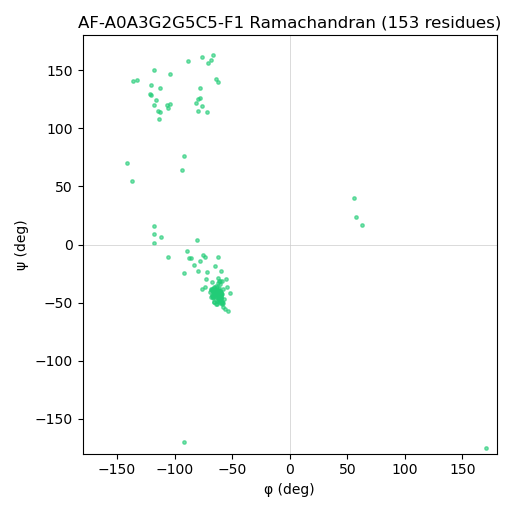1 90 ? -14.457 1.087 18.107 1.00 74.19 90 GLU A CA 1
ATOM 701 C C . GLU A 1 90 ? -14.841 2.268 19.006 1.00 74.19 90 GLU A C 1
ATOM 703 O O . GLU A 1 90 ? -15.445 2.063 20.060 1.00 74.19 90 GLU A O 1
ATOM 708 N N . SER A 1 91 ? -14.614 3.506 18.551 1.00 76.56 91 SER A N 1
ATOM 709 C CA . SER A 1 91 ? -15.040 4.712 19.273 1.00 76.56 91 SER A CA 1
ATOM 710 C C . SER A 1 91 ? -16.557 4.765 19.456 1.00 76.56 91 SER A C 1
ATOM 712 O O . SER A 1 91 ? -17.031 4.973 20.572 1.00 76.56 91 SER A O 1
ATOM 714 N N . LYS A 1 92 ? -17.337 4.516 18.394 1.00 79.56 92 LYS A N 1
ATOM 715 C CA . LYS A 1 92 ? -18.809 4.505 18.482 1.00 79.56 92 LYS A CA 1
ATOM 716 C C . LYS A 1 92 ? -19.327 3.395 19.394 1.00 79.56 92 LYS A C 1
ATOM 718 O O . LYS A 1 92 ? -20.225 3.633 20.196 1.00 79.56 92 LYS A O 1
ATOM 723 N N . ALA A 1 93 ? -18.748 2.196 19.309 1.00 80.94 93 ALA A N 1
ATOM 724 C CA . ALA A 1 93 ? -19.127 1.082 20.174 1.00 80.94 93 ALA A CA 1
ATOM 725 C C . ALA A 1 93 ? -18.827 1.380 21.653 1.00 80.94 93 ALA A C 1
ATOM 727 O O . ALA A 1 93 ? -19.641 1.063 22.523 1.00 80.94 93 ALA A O 1
ATOM 728 N N . LYS A 1 94 ? -17.691 2.030 21.941 1.00 80.88 94 LYS A N 1
ATOM 729 C CA . LYS A 1 94 ? -17.320 2.444 23.299 1.00 80.88 94 LYS A CA 1
ATOM 730 C C . LYS A 1 94 ? -18.261 3.518 23.846 1.00 80.88 94 LYS A C 1
ATOM 732 O O . LYS A 1 94 ? -18.725 3.381 24.974 1.00 80.88 94 LYS A O 1
ATOM 737 N N . GLU A 1 95 ? -18.604 4.527 23.044 1.00 84.56 95 GLU A N 1
ATOM 738 C CA . GLU A 1 95 ? -19.563 5.574 23.430 1.00 84.56 95 GLU A CA 1
ATOM 739 C C . GLU A 1 95 ? -20.960 5.007 23.724 1.00 84.56 95 GLU A C 1
ATOM 741 O O . GLU A 1 95 ? -21.574 5.350 24.738 1.00 84.56 95 GLU A O 1
ATOM 746 N N . GLU A 1 96 ? -21.468 4.101 22.882 1.00 86.75 96 GLU A N 1
ATOM 747 C CA . GLU A 1 96 ? -22.768 3.458 23.109 1.00 86.75 96 GLU A CA 1
ATOM 748 C C . GLU A 1 96 ? -22.777 2.579 24.363 1.00 86.75 96 GLU A C 1
ATOM 750 O O . GLU A 1 96 ? -23.760 2.577 25.112 1.00 86.75 96 GLU A O 1
ATOM 755 N N . ARG A 1 97 ? -21.689 1.838 24.605 1.00 86.75 97 ARG A N 1
ATOM 756 C CA . ARG A 1 97 ? -21.515 1.020 25.809 1.00 86.75 97 ARG A CA 1
ATOM 757 C C . ARG A 1 97 ? -21.489 1.903 27.056 1.00 86.75 97 ARG A C 1
ATOM 759 O O . ARG A 1 97 ? -22.280 1.686 27.969 1.00 86.75 97 ARG A O 1
ATOM 766 N N . GLU A 1 98 ? -20.668 2.947 27.072 1.00 88.44 98 GLU A N 1
ATOM 767 C CA . GLU A 1 98 ? -20.563 3.858 28.215 1.00 88.44 98 GLU A CA 1
ATOM 768 C C . GLU A 1 98 ? -21.890 4.577 28.510 1.00 88.44 98 GLU A C 1
ATOM 770 O O . GLU A 1 98 ? -22.270 4.737 29.671 1.00 88.44 98 GLU A O 1
ATOM 775 N N . LYS A 1 99 ? -22.649 4.955 27.474 1.00 91.31 99 LYS A N 1
ATOM 776 C CA . LYS A 1 99 ? -23.982 5.544 27.648 1.00 91.31 99 LYS A CA 1
ATOM 777 C C . LYS A 1 99 ? -24.958 4.568 28.312 1.00 91.31 99 LYS A C 1
ATOM 779 O O . LYS A 1 99 ? -25.610 4.936 29.285 1.00 91.31 99 LYS A O 1
ATOM 784 N N . LYS A 1 100 ? -25.026 3.319 27.834 1.00 92.25 100 LYS A N 1
ATOM 785 C CA . LYS A 1 100 ? -25.889 2.279 28.427 1.00 92.25 100 LYS A CA 1
ATOM 786 C C . LYS A 1 100 ? -2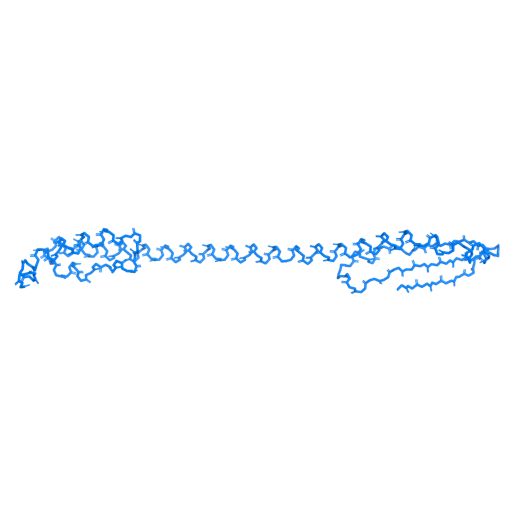5.515 1.983 29.879 1.00 92.25 100 LYS A C 1
ATOM 788 O O . LYS A 1 100 ? -26.411 1.814 30.702 1.00 92.25 100 LYS A O 1
ATOM 793 N N . TYR A 1 101 ? -24.218 1.956 30.190 1.00 92.75 101 TYR A N 1
ATOM 794 C CA . TYR A 1 101 ? -23.728 1.824 31.562 1.00 92.75 101 TYR A CA 1
ATOM 795 C C . TYR A 1 101 ? -24.257 2.952 32.455 1.00 92.75 101 TYR A C 1
ATOM 797 O O . TYR A 1 101 ? -24.909 2.682 33.462 1.00 92.75 101 TYR A O 1
ATOM 805 N N . LYS A 1 102 ? -24.048 4.214 32.054 1.00 92.81 102 LYS A N 1
ATOM 806 C CA . LYS A 1 102 ? -24.491 5.392 32.821 1.00 92.81 102 LYS A CA 1
ATOM 807 C C . LYS A 1 102 ? -26.002 5.415 33.034 1.00 92.81 102 LYS A C 1
ATOM 809 O O . LYS A 1 102 ? -26.451 5.707 34.140 1.00 92.81 102 LYS A O 1
ATOM 814 N N . ASP A 1 103 ? -26.781 5.079 32.008 1.00 94.38 103 ASP A N 1
ATOM 815 C CA . ASP A 1 103 ? -28.243 5.038 32.101 1.00 94.38 103 ASP A CA 1
ATOM 816 C C . ASP A 1 103 ? -28.719 3.954 33.088 1.00 94.38 103 ASP A C 1
ATOM 818 O O . ASP A 1 103 ? -29.613 4.206 33.900 1.00 94.38 103 ASP A O 1
ATOM 822 N N . ALA A 1 104 ? -28.104 2.765 33.063 1.00 93.31 104 ALA A N 1
ATOM 823 C CA . ALA A 1 104 ? -28.423 1.671 33.981 1.00 93.31 104 ALA A CA 1
ATOM 824 C C . ALA A 1 104 ? -28.038 2.001 35.433 1.00 93.31 104 ALA A C 1
ATOM 826 O O . ALA A 1 104 ? -28.852 1.829 36.341 1.00 93.31 104 ALA A O 1
ATOM 827 N N . MET A 1 105 ? -26.839 2.554 35.645 1.00 92.94 105 MET A N 1
ATOM 828 C CA . MET A 1 105 ? -26.374 2.991 36.966 1.00 92.94 105 MET A CA 1
ATOM 829 C C . MET A 1 105 ? -27.272 4.078 37.552 1.00 92.94 105 MET A C 1
ATOM 831 O O . MET A 1 105 ? -27.715 3.963 38.691 1.00 92.94 105 MET A O 1
ATOM 835 N N . LYS A 1 106 ? -27.624 5.093 36.754 1.00 94.62 106 LYS A N 1
ATOM 836 C CA . LYS A 1 106 ? -28.534 6.158 37.188 1.00 94.62 106 LYS A CA 1
ATOM 837 C C . LYS A 1 106 ? -29.903 5.608 37.583 1.00 94.62 106 LYS A C 1
ATOM 839 O O . LYS A 1 106 ? -30.458 6.007 38.601 1.00 94.62 106 LYS A O 1
ATOM 844 N N . LYS A 1 107 ? -30.443 4.666 36.804 1.00 94.56 107 LYS A N 1
ATOM 845 C CA . LYS A 1 107 ? -31.719 4.017 37.124 1.00 94.56 107 LYS A CA 1
ATOM 846 C C . LYS A 1 107 ? -31.650 3.246 38.444 1.00 94.56 107 LYS A C 1
ATOM 848 O O . LYS A 1 107 ? -32.597 3.301 39.223 1.00 94.56 107 LYS A O 1
ATOM 853 N N . ALA A 1 108 ? -30.544 2.548 38.695 1.00 92.81 108 ALA A N 1
ATOM 854 C CA . ALA A 1 108 ? -30.326 1.853 39.957 1.00 92.81 108 ALA A CA 1
ATOM 855 C C . ALA A 1 108 ? -30.264 2.832 41.144 1.00 92.81 108 ALA A C 1
ATOM 857 O O . ALA A 1 108 ? -30.933 2.615 42.151 1.00 92.81 108 ALA A O 1
ATOM 858 N N . GLU A 1 109 ? -29.558 3.953 40.994 1.00 92.38 109 GLU A N 1
ATOM 859 C CA . GLU A 1 109 ? -29.482 5.015 42.010 1.00 92.38 109 GLU A CA 1
ATOM 860 C C . GLU A 1 109 ? -30.827 5.695 42.281 1.00 92.38 109 GLU A C 1
ATOM 862 O O . GLU A 1 109 ? -31.119 6.081 43.411 1.00 92.38 109 GLU A O 1
ATOM 867 N N . ASP A 1 110 ? -31.665 5.868 41.261 1.00 94.50 110 ASP A N 1
ATOM 868 C CA . ASP A 1 110 ? -32.995 6.444 41.450 1.00 94.50 110 ASP A CA 1
ATOM 869 C C . ASP A 1 110 ? -33.904 5.480 42.237 1.00 94.50 110 ASP A C 1
ATOM 871 O O . ASP A 1 110 ? -34.607 5.914 43.151 1.00 94.50 110 ASP A O 1
ATOM 875 N N . PHE A 1 111 ? -33.814 4.166 41.995 1.00 93.25 111 PHE A N 1
ATOM 876 C CA . PHE A 1 111 ? -34.491 3.168 42.834 1.00 93.25 111 PHE A CA 1
ATOM 877 C C . PHE A 1 111 ? -33.940 3.107 44.262 1.00 93.25 111 PHE A C 1
ATOM 879 O O . PHE A 1 111 ? -34.714 2.931 45.202 1.00 93.25 111 PHE A O 1
ATOM 886 N N . GLU A 1 112 ? -32.631 3.283 44.446 1.00 89.75 112 GLU A N 1
ATOM 887 C CA . GLU A 1 112 ? -32.004 3.391 45.768 1.00 89.75 112 GLU A CA 1
ATOM 888 C C . GLU A 1 112 ? -32.570 4.579 46.562 1.00 89.75 112 GLU A C 1
ATOM 890 O O . GLU A 1 112 ? -32.968 4.413 47.715 1.00 89.75 112 GLU A O 1
ATOM 895 N N . LYS A 1 113 ? -32.704 5.759 45.938 1.00 93.00 113 LYS A N 1
ATOM 896 C CA . LYS A 1 113 ? -33.330 6.943 46.566 1.00 93.00 113 LYS A CA 1
ATOM 897 C C . LYS A 1 113 ? -34.790 6.704 46.945 1.00 93.00 113 LYS A C 1
ATOM 899 O O . LYS A 1 113 ? -35.266 7.265 47.927 1.00 93.00 113 LYS A O 1
ATOM 904 N N . GLU A 1 114 ? -35.494 5.866 46.187 1.00 92.12 114 GLU A N 1
ATOM 905 C CA . GLU A 1 114 ? -36.854 5.411 46.499 1.00 92.12 114 GLU A CA 1
ATOM 906 C C . GLU A 1 114 ? -36.892 4.260 47.528 1.00 92.12 114 GLU A C 1
ATOM 908 O O . GLU A 1 114 ? -37.968 3.735 47.816 1.00 92.12 114 GLU A O 1
ATOM 913 N N . SER A 1 115 ? -35.742 3.848 48.081 1.00 88.25 115 SER A N 1
ATOM 914 C CA . SER A 1 115 ? -35.579 2.689 48.979 1.00 88.25 115 SER A CA 1
ATOM 915 C C . SER A 1 115 ? -36.040 1.352 48.371 1.00 88.25 115 SER A C 1
ATOM 917 O O . SER A 1 115 ? -36.343 0.394 49.083 1.00 88.25 115 SER A O 1
ATOM 919 N N . LYS A 1 116 ? -36.073 1.253 47.037 1.00 91.75 116 LYS A N 1
ATOM 920 C CA . LYS A 1 116 ? -36.406 0.040 46.274 1.00 91.75 116 LYS A CA 1
ATOM 921 C C . LYS A 1 116 ? -35.138 -0.734 45.908 1.00 91.75 116 LYS A C 1
ATOM 923 O O . LYS A 1 116 ? -34.816 -0.916 44.735 1.00 91.75 116 LYS A O 1
ATOM 928 N N . PHE A 1 117 ? -34.416 -1.231 46.910 1.00 88.19 117 PHE A N 1
ATOM 929 C CA . PHE A 1 117 ? -33.102 -1.869 46.719 1.00 88.19 117 PHE A CA 1
ATOM 930 C C . PHE A 1 117 ? -33.123 -3.112 45.808 1.00 88.19 117 PHE A C 1
ATOM 932 O O . PHE A 1 117 ? -32.177 -3.348 45.061 1.00 88.19 117 PHE A O 1
ATOM 939 N N . LYS A 1 118 ? -34.225 -3.875 45.789 1.00 88.88 118 LYS A N 1
ATOM 940 C CA . LYS A 1 118 ? -34.397 -5.022 44.876 1.00 88.88 118 LYS A CA 1
ATOM 941 C C . LYS A 1 118 ? -34.490 -4.598 43.403 1.00 88.88 118 LYS A C 1
ATOM 943 O O . LYS A 1 118 ? -33.923 -5.255 42.524 1.00 88.88 118 LYS A O 1
ATOM 948 N N . ASP A 1 119 ? -35.195 -3.499 43.137 1.00 90.06 119 ASP A N 1
ATOM 949 C CA . ASP A 1 119 ? -35.321 -2.935 41.791 1.00 90.06 119 ASP A CA 1
ATOM 950 C C . ASP A 1 119 ? -34.013 -2.252 41.373 1.00 90.06 119 ASP A C 1
ATOM 952 O O . ASP A 1 119 ? -33.597 -2.392 40.223 1.00 90.06 119 ASP A O 1
ATOM 956 N N . ALA A 1 120 ? -33.319 -1.604 42.318 1.00 91.69 120 ALA A N 1
ATOM 957 C CA . ALA A 1 120 ? -31.986 -1.041 42.117 1.00 91.69 120 ALA A CA 1
ATOM 958 C C . ALA A 1 120 ? -30.977 -2.117 41.689 1.00 91.69 120 ALA A C 1
ATOM 960 O O . ALA A 1 120 ? -30.327 -1.974 40.657 1.00 91.69 120 ALA A O 1
ATOM 961 N N . TRP A 1 121 ? -30.919 -3.242 42.409 1.00 92.19 121 TRP A N 1
ATOM 962 C CA . TRP A 1 121 ? -30.045 -4.373 42.079 1.00 92.19 121 TRP A CA 1
ATOM 963 C C . TRP A 1 121 ? -30.351 -4.975 40.706 1.00 92.19 121 TRP A C 1
ATOM 965 O O . TRP A 1 121 ? -29.440 -5.268 39.937 1.00 92.19 121 TRP A O 1
ATOM 975 N N . SER A 1 122 ? -31.635 -5.106 40.363 1.00 89.94 122 SER A N 1
ATOM 976 C CA . SER A 1 122 ? -32.061 -5.640 39.061 1.00 89.94 122 SER A CA 1
ATOM 977 C C . SER A 1 122 ? -31.810 -4.668 37.901 1.00 89.94 122 SER A C 1
ATOM 979 O O . SER A 1 122 ? -31.736 -5.093 36.748 1.00 89.94 122 SER A O 1
ATOM 981 N N . ALA A 1 123 ? -31.716 -3.366 38.185 1.00 93.50 123 ALA A N 1
ATOM 982 C CA . ALA A 1 123 ? -31.413 -2.328 37.205 1.00 93.50 123 ALA A CA 1
ATOM 983 C C . ALA A 1 123 ? -29.909 -2.171 36.938 1.00 93.50 123 ALA A C 1
ATOM 985 O O . ALA A 1 123 ? -29.551 -1.591 35.910 1.00 93.50 123 ALA A O 1
ATOM 986 N N . LEU A 1 124 ? -29.044 -2.683 37.824 1.00 92.75 124 LEU A N 1
ATOM 987 C CA . LEU A 1 124 ? -27.600 -2.633 37.627 1.00 92.75 124 LEU A CA 1
ATOM 988 C C . LEU A 1 124 ? -27.186 -3.423 36.372 1.00 92.75 124 LEU A C 1
ATOM 990 O O . LEU A 1 124 ? -27.704 -4.513 36.105 1.00 92.75 124 LEU A O 1
ATOM 994 N N . PRO A 1 125 ? -26.232 -2.896 35.588 1.00 91.94 125 PRO A N 1
ATOM 995 C CA . PRO A 1 125 ? -25.667 -3.628 34.464 1.00 91.94 125 PRO A CA 1
ATOM 996 C C . PRO A 1 125 ? -24.837 -4.827 34.949 1.00 91.94 125 PRO A C 1
ATOM 998 O O . PRO A 1 125 ? -24.367 -4.851 36.080 1.00 91.94 125 PRO A O 1
ATOM 1001 N N . LYS A 1 126 ? -24.612 -5.835 34.095 1.00 89.38 126 LYS A N 1
ATOM 1002 C CA . LYS A 1 126 ? -23.767 -6.988 34.451 1.00 89.38 126 LYS A CA 1
ATOM 1003 C C . LYS A 1 126 ? -22.287 -6.636 34.351 1.00 89.38 126 LYS A C 1
ATOM 1005 O O . LYS A 1 126 ? -21.845 -6.130 33.323 1.00 89.38 126 LYS A O 1
ATOM 1010 N N . ALA A 1 127 ? -21.497 -7.026 35.348 1.00 89.06 127 ALA A N 1
ATOM 1011 C CA . ALA A 1 127 ? -20.047 -6.816 35.343 1.00 89.06 127 ALA A CA 1
ATOM 1012 C C . ALA A 1 127 ? -19.335 -7.477 34.142 1.00 89.06 127 ALA A C 1
ATOM 1014 O O . ALA A 1 127 ? -18.357 -6.933 33.635 1.00 89.06 127 ALA A O 1
ATOM 1015 N N . SER A 1 128 ? -19.852 -8.607 33.635 1.00 87.31 128 SER A N 1
ATOM 1016 C CA . SER A 1 128 ? -19.339 -9.270 32.422 1.00 87.31 128 SER A CA 1
ATOM 1017 C C . SER A 1 128 ? -19.450 -8.402 31.170 1.00 87.31 128 SER A C 1
ATOM 1019 O O . SER A 1 128 ? -18.609 -8.479 30.276 1.00 87.31 128 SER A O 1
ATOM 1021 N N . ASP A 1 129 ? -20.492 -7.575 31.110 1.00 87.00 129 ASP A N 1
ATOM 1022 C CA . ASP A 1 129 ? -20.820 -6.765 29.942 1.00 87.00 129 ASP A CA 1
ATOM 1023 C C . ASP A 1 129 ? -20.083 -5.424 29.968 1.00 87.00 129 ASP A C 1
ATOM 1025 O O . ASP A 1 129 ? -20.060 -4.745 28.943 1.00 87.00 129 ASP A O 1
ATOM 1029 N N . TYR A 1 130 ? -19.457 -5.073 31.098 1.00 89.81 130 TYR A N 1
ATOM 1030 C CA . TYR A 1 130 ? -18.692 -3.844 31.321 1.00 89.81 130 TYR A CA 1
ATOM 1031 C C . TYR A 1 130 ? -17.444 -4.126 32.179 1.00 89.81 130 TYR A C 1
ATOM 1033 O O . TYR A 1 130 ? -17.386 -3.710 33.338 1.00 89.81 130 TYR A O 1
ATOM 1041 N N . PRO A 1 131 ? -16.427 -4.831 31.644 1.00 86.62 131 PRO A N 1
ATOM 1042 C CA . PRO A 1 131 ? -15.221 -5.183 32.397 1.00 86.62 131 PRO A CA 1
ATOM 1043 C C . PRO A 1 131 ? -14.520 -3.970 33.021 1.00 86.62 131 PRO A C 1
ATOM 1045 O O . PRO A 1 131 ? -14.036 -4.055 34.149 1.00 86.62 131 PRO A O 1
ATOM 1048 N N . GLU A 1 132 ? -14.523 -2.831 32.324 1.00 86.81 132 GLU A N 1
ATOM 1049 C CA . GLU A 1 132 ? -13.959 -1.557 32.784 1.00 86.81 132 GLU A CA 1
ATOM 1050 C C . GLU A 1 132 ? -14.629 -0.985 34.046 1.00 86.81 132 GLU A C 1
ATOM 1052 O O . GLU A 1 132 ? -13.964 -0.319 34.836 1.00 86.81 132 GLU A O 1
ATOM 1057 N N . PHE A 1 133 ? -15.911 -1.287 34.265 1.00 89.75 133 PHE A N 1
ATOM 1058 C CA . PHE A 1 133 ? -16.697 -0.836 35.420 1.00 89.75 133 PHE A CA 1
ATOM 1059 C C . PHE A 1 133 ? -17.073 -1.989 36.361 1.00 89.75 133 PHE A C 1
ATOM 1061 O O . PHE A 1 133 ? -17.825 -1.804 37.314 1.00 89.75 133 PHE A O 1
ATOM 1068 N N . SER A 1 134 ? -16.545 -3.191 36.111 1.00 90.06 134 SER A N 1
ATOM 1069 C CA . SER A 1 134 ? -16.909 -4.425 36.817 1.00 90.06 134 SER A CA 1
ATOM 1070 C C . SER A 1 134 ? -16.829 -4.294 38.335 1.00 90.06 134 SER A C 1
ATOM 1072 O O . SER A 1 134 ? -17.732 -4.738 39.036 1.00 90.06 134 SER A O 1
ATOM 1074 N N . ARG A 1 135 ? -15.785 -3.635 38.845 1.00 90.25 135 ARG A N 1
ATOM 1075 C CA . ARG A 1 135 ? -15.608 -3.401 40.279 1.00 90.25 135 ARG A CA 1
ATOM 1076 C C . ARG A 1 135 ? -16.726 -2.545 40.877 1.00 90.25 135 ARG A C 1
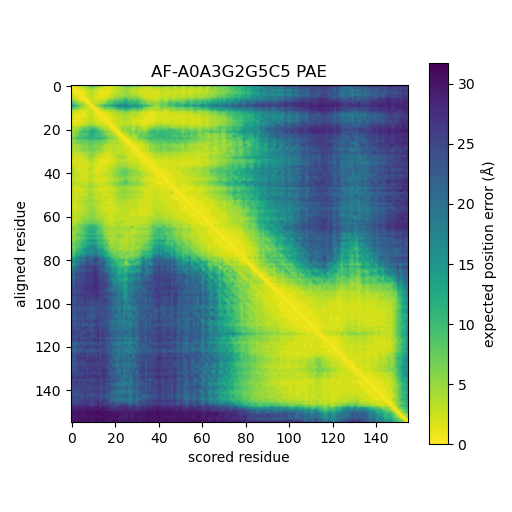ATOM 1078 O O . ARG A 1 135 ? -17.286 -2.931 41.893 1.00 90.25 135 ARG A O 1
ATOM 1085 N N . GLU A 1 136 ? -17.052 -1.422 40.243 1.00 91.31 136 GLU A N 1
ATOM 1086 C CA . GLU A 1 136 ? -18.096 -0.505 40.721 1.00 91.31 136 GLU A CA 1
ATOM 1087 C C . GLU A 1 136 ? -19.474 -1.182 40.700 1.00 91.31 136 GLU A C 1
ATOM 1089 O O . GLU A 1 136 ? -20.240 -1.084 41.657 1.00 91.31 136 GLU A O 1
ATOM 1094 N N . ILE A 1 137 ? -19.754 -1.941 39.636 1.00 93.12 137 ILE A N 1
ATOM 1095 C CA . ILE A 1 137 ? -20.980 -2.733 39.499 1.00 93.12 137 ILE A CA 1
ATOM 1096 C C . ILE A 1 137 ? -21.107 -3.749 40.635 1.00 93.12 137 ILE A C 1
ATOM 1098 O O . ILE A 1 137 ? -22.167 -3.841 41.252 1.00 93.12 137 ILE A O 1
ATOM 1102 N N . LEU A 1 138 ? -20.044 -4.512 40.905 1.00 90.88 138 LEU A N 1
ATOM 1103 C CA . LEU A 1 138 ? -20.043 -5.542 41.945 1.00 90.88 138 LEU A CA 1
ATOM 1104 C C . LEU A 1 138 ? -20.191 -4.929 43.341 1.00 90.88 138 LEU A C 1
ATOM 1106 O O . LEU A 1 138 ? -20.995 -5.416 44.130 1.00 90.88 138 LEU A O 1
ATOM 1110 N N . GLU A 1 139 ? -19.489 -3.828 43.625 1.00 91.88 139 GLU A N 1
ATOM 1111 C CA . GLU A 1 139 ? -19.614 -3.105 44.897 1.00 91.88 139 GLU A CA 1
ATOM 1112 C C . GLU A 1 139 ? -21.057 -2.609 45.119 1.00 91.88 139 GLU A C 1
ATOM 1114 O O . GLU A 1 139 ? -21.608 -2.791 46.208 1.00 91.88 139 GLU A O 1
ATOM 1119 N N . LYS A 1 140 ? -21.717 -2.054 44.089 1.00 90.94 140 LYS A N 1
ATOM 1120 C CA . LYS A 1 140 ? -23.133 -1.644 44.174 1.00 90.94 140 LYS A CA 1
ATOM 1121 C C . LYS A 1 140 ? -24.093 -2.828 44.289 1.00 90.94 140 LYS A C 1
ATOM 1123 O O . LYS A 1 140 ? -25.058 -2.744 45.047 1.00 90.94 140 LYS A O 1
ATOM 1128 N N . GLN A 1 141 ? -23.839 -3.929 43.577 1.00 89.88 141 GLN A N 1
ATOM 1129 C CA . GLN A 1 141 ? -24.639 -5.150 43.706 1.00 89.88 141 GLN A CA 1
ATOM 1130 C C . GLN A 1 141 ? -24.597 -5.680 45.138 1.00 89.88 141 GLN A C 1
ATOM 1132 O O . GLN A 1 141 ? -25.653 -5.892 45.726 1.00 89.88 141 GLN A O 1
ATOM 1137 N N . GLU A 1 142 ? -23.409 -5.828 45.725 1.00 89.44 142 GLU A N 1
ATOM 1138 C CA . GLU A 1 142 ? -23.270 -6.285 47.111 1.00 89.44 142 GLU A CA 1
ATOM 1139 C C . GLU A 1 142 ? -23.925 -5.324 48.108 1.00 89.44 142 GLU A C 1
ATOM 1141 O O . GLU A 1 142 ? -24.542 -5.768 49.077 1.00 89.44 142 GLU A O 1
ATOM 1146 N N . ALA A 1 143 ? -23.793 -4.010 47.893 1.00 89.12 143 ALA A N 1
ATOM 1147 C CA . ALA A 1 143 ? -24.409 -3.005 48.752 1.00 89.12 143 ALA A CA 1
ATOM 1148 C C . ALA A 1 143 ? -25.938 -3.127 48.749 1.00 89.12 143 ALA A C 1
ATOM 1150 O O . ALA A 1 143 ? -26.546 -3.223 49.813 1.00 89.12 143 ALA A O 1
ATOM 1151 N N . TYR A 1 144 ? -26.562 -3.194 47.570 1.00 89.69 144 TYR A N 1
ATOM 1152 C CA . TYR A 1 144 ? -28.014 -3.349 47.473 1.00 89.69 144 TYR A CA 1
ATOM 1153 C C . TYR A 1 144 ? -28.476 -4.709 47.993 1.00 89.69 144 TYR A C 1
ATOM 1155 O O . TYR A 1 144 ? -29.475 -4.777 48.703 1.00 89.69 144 TYR A O 1
ATOM 1163 N N . GLU A 1 145 ? -27.744 -5.784 47.703 1.00 87.12 145 GLU A N 1
ATOM 1164 C CA . GLU A 1 145 ? -28.072 -7.130 48.177 1.00 87.12 145 GLU A CA 1
ATOM 1165 C C . GLU A 1 145 ? -28.081 -7.220 49.709 1.00 87.12 145 GLU A C 1
ATOM 1167 O O . GLU A 1 145 ? -29.004 -7.801 50.276 1.00 87.12 145 GLU A O 1
ATOM 1172 N N . LYS A 1 146 ? -27.142 -6.565 50.404 1.00 85.81 146 LYS A N 1
ATOM 1173 C CA . LYS A 1 146 ? -27.142 -6.497 51.878 1.00 85.81 146 LYS A CA 1
ATOM 1174 C C . LYS A 1 146 ? -28.394 -5.822 52.449 1.00 85.81 146 LYS A C 1
ATOM 1176 O O . LYS A 1 146 ? -28.857 -6.234 53.510 1.00 85.81 146 LYS A O 1
ATOM 1181 N N . GLU A 1 147 ? -28.952 -4.834 51.750 1.00 83.50 147 GLU A N 1
ATOM 1182 C CA . GLU A 1 147 ? -30.124 -4.071 52.204 1.00 83.50 147 GLU A CA 1
ATOM 1183 C C . GLU A 1 147 ? -31.444 -4.846 52.060 1.00 83.50 147 GLU A C 1
ATOM 1185 O O . GLU A 1 147 ? -32.302 -4.770 52.940 1.00 83.50 147 GLU A O 1
ATOM 1190 N N . PHE A 1 148 ? -31.636 -5.624 50.983 1.00 78.88 148 PHE A N 1
ATOM 1191 C CA . PHE A 1 148 ? -32.891 -6.376 50.776 1.00 78.88 148 PHE A CA 1
ATOM 1192 C C . PHE A 1 148 ? -32.790 -7.889 51.018 1.00 78.88 148 PHE A C 1
ATOM 1194 O O . PHE A 1 148 ? -33.824 -8.560 51.070 1.00 78.88 148 PHE A O 1
ATOM 1201 N N . ALA A 1 149 ? -31.585 -8.442 51.165 1.00 68.44 149 ALA A N 1
ATOM 1202 C CA . ALA A 1 149 ? -31.341 -9.872 51.336 1.00 68.44 149 ALA A CA 1
ATOM 1203 C C . ALA A 1 149 ? -30.293 -10.201 52.429 1.00 68.44 149 ALA A C 1
ATOM 1205 O O . ALA A 1 149 ? -29.373 -10.983 52.182 1.00 68.44 149 ALA A O 1
ATOM 1206 N N . PRO A 1 150 ? -30.448 -9.724 53.683 1.00 62.25 150 PRO A N 1
ATOM 1207 C CA . PRO A 1 150 ? -29.484 -9.999 54.758 1.00 62.25 150 PRO A CA 1
ATOM 1208 C C . PRO A 1 150 ? -29.335 -11.491 55.142 1.00 62.25 150 PRO A C 1
ATOM 1210 O O . PRO A 1 150 ? -28.399 -11.836 55.855 1.00 62.25 150 PRO A O 1
ATOM 1213 N N . ASN A 1 151 ? -30.214 -12.386 54.666 1.00 54.44 151 ASN A N 1
ATOM 1214 C CA . ASN A 1 151 ? -30.288 -13.800 55.076 1.00 54.44 151 ASN A CA 1
ATOM 1215 C C . ASN A 1 151 ? -30.031 -14.829 53.951 1.00 54.44 151 ASN A C 1
ATOM 1217 O O . ASN A 1 151 ? -30.393 -15.991 54.110 1.00 54.44 151 ASN A O 1
ATOM 1221 N N . LEU A 1 152 ? -29.454 -14.445 52.805 1.00 54.88 152 LEU A N 1
ATOM 1222 C CA . LEU A 1 152 ? -29.258 -15.374 51.673 1.00 54.88 152 LEU A CA 1
ATOM 1223 C C . LEU A 1 152 ? -27.929 -16.160 51.674 1.00 54.88 152 LEU A C 1
ATOM 1225 O O . LEU A 1 152 ? -27.782 -17.073 50.867 1.00 54.88 152 LEU A O 1
ATOM 1229 N N . PHE A 1 153 ? -27.010 -15.884 52.610 1.00 55.50 153 PHE A N 1
ATOM 1230 C CA . PHE A 1 153 ? -25.723 -16.598 52.748 1.00 55.50 153 PHE A CA 1
ATOM 1231 C C . PHE A 1 153 ? -25.540 -17.346 54.081 1.00 55.50 153 PHE A C 1
ATOM 1233 O O . PHE A 1 153 ? -24.457 -17.853 54.363 1.00 55.50 153 PHE A O 1
ATOM 1240 N N . THR A 1 154 ? -26.580 -17.452 54.909 1.00 45.78 154 THR A N 1
ATOM 1241 C CA . THR A 1 154 ? -26.591 -18.335 56.085 1.00 45.78 154 THR A CA 1
ATOM 1242 C C . THR A 1 154 ? -27.176 -19.698 55.720 1.00 45.78 154 THR A C 1
ATOM 1244 O O . THR A 1 154 ? -28.317 -20.003 56.061 1.00 45.78 154 THR A O 1
ATOM 1247 N N . SER A 1 155 ? -26.390 -20.532 55.034 1.00 38.38 155 SER A N 1
ATOM 1248 C CA . SER A 1 155 ? -26.472 -21.994 55.158 1.00 38.38 155 SER A CA 1
ATOM 1249 C C . SER A 1 155 ? -25.191 -22.681 54.713 1.00 38.38 155 SER A C 1
ATOM 1251 O O . SER A 1 155 ? -24.493 -22.136 53.833 1.00 38.38 155 SER A O 1
#

Radius of gyration: 38.75 Å; Cα contacts (8 Å, |Δi|>4): 131; chains: 1; bounding box: 66×32×103 Å

Nearest PDB structures (foldseek):
  5iuy-assembly1_A  TM=3.783E-01  e=7.608E+00  Pseudomonas aeruginosa PAO1

pLDDT: mean 86.2, std 9.19, range [38.38, 94.62]